Protein AF-A0A0B1RYU9-F1 (afdb_monomer)

InterPro domains:
  IPR000198 Rho GTPase-activating protein domain [PF00620] (8-70)
  IPR000198 Rho GTPase-activating protein domain [PS50238] (1-70)
  IPR008936 Rho GTPase activation protein [G3DSA:1.10.555.10] (7-70)
  IPR008936 Rho GTPase activation protein [SSF48350] (8-70)
  IPR050729 Rho GTPase-activating protein [PTHR23176] (8-70)

pLDDT: mean 82.84, std 13.95, range [39.72, 97.62]

Radius of gyration: 14.18 Å; Cα contacts (8 Å, |Δi|>4): 24; chains: 1; bounding box: 35×33×29 Å

Nearest PDB structures (foldseek):
  5jcp-assembly2_A  TM=9.368E-01  e=3.475E-03  Homo sapiens
  5irc-assembly1_A  TM=8.966E-01  e=3.030E-03  Rattus norvegicus
  7tpb-assembly4_H  TM=8.849E-01  e=2.829E-03  Homo sapiens
  5c5s-assembly3_C  TM=9.233E-01  e=5.613E-03  Homo sapiens
  5c5s-assembly4_D  TM=9.243E-01  e=6.894E-03  Homo sapiens

Sequence (70 aa):
GRARIDRGALKLFFRELAEPVFPLSLTKDYLNAIKLQNPKQRFKRFDDLLKMLPSENRETLKMLLRHLQR

Structure (mmCIF, N/CA/C/O backbone):
data_AF-A0A0B1RYU9-F1
#
_entry.id   AF-A0A0B1RYU9-F1
#
loop_
_atom_site.group_PDB
_atom_site.id
_atom_site.type_symbol
_atom_site.label_atom_id
_atom_site.label_alt_id
_atom_site.label_comp_id
_atom_site.label_asym_id
_atom_site.label_entity_id
_atom_site.label_seq_id
_atom_site.pdbx_PDB_ins_code
_atom_site.Cartn_x
_atom_site.Cartn_y
_atom_site.Cartn_z
_atom_site.occupancy
_atom_site.B_iso_or_equiv
_atom_site.auth_seq_id
_atom_site.auth_comp_id
_atom_site.auth_asym_id
_atom_site.auth_atom_id
_atom_site.pdbx_PDB_model_num
ATOM 1 N N . GLY A 1 1 ? 24.713 -23.538 2.631 1.00 39.72 1 GLY A N 1
ATOM 2 C CA . GLY A 1 1 ? 24.697 -22.072 2.490 1.00 39.72 1 GLY A CA 1
ATOM 3 C C . GLY A 1 1 ? 23.275 -21.622 2.258 1.00 39.72 1 GLY A C 1
ATOM 4 O O . GLY A 1 1 ? 22.629 -22.160 1.372 1.00 39.72 1 GLY A O 1
ATOM 5 N N . ARG A 1 2 ? 22.748 -20.723 3.093 1.00 45.41 2 ARG A N 1
ATOM 6 C CA . ARG A 1 2 ? 21.403 -20.165 2.903 1.00 45.41 2 ARG A CA 1
ATOM 7 C C . ARG A 1 2 ? 21.568 -18.845 2.171 1.00 45.41 2 ARG A C 1
ATOM 9 O O . ARG A 1 2 ? 22.199 -17.940 2.710 1.00 45.41 2 ARG A O 1
ATOM 16 N N . ALA A 1 3 ? 21.062 -18.784 0.944 1.00 43.16 3 ALA A N 1
ATOM 17 C CA . ALA A 1 3 ? 21.001 -17.562 0.165 1.00 43.16 3 ALA A CA 1
ATOM 18 C C . ALA A 1 3 ? 20.309 -16.490 1.012 1.00 43.16 3 ALA A C 1
ATOM 20 O O . ALA A 1 3 ? 19.103 -16.549 1.252 1.00 43.16 3 ALA A O 1
ATOM 21 N N . ARG A 1 4 ? 21.085 -15.521 1.501 1.00 53.66 4 ARG A N 1
ATOM 22 C CA . ARG A 1 4 ? 20.528 -14.212 1.803 1.00 53.66 4 ARG A CA 1
ATOM 23 C C . ARG A 1 4 ? 20.068 -13.714 0.444 1.00 53.66 4 ARG A C 1
ATOM 25 O O . ARG A 1 4 ? 20.894 -13.333 -0.377 1.00 53.66 4 ARG A O 1
ATOM 32 N N . ILE A 1 5 ? 18.769 -13.787 0.172 1.00 56.00 5 ILE A N 1
ATOM 33 C CA . ILE A 1 5 ? 18.177 -12.832 -0.757 1.00 56.00 5 ILE A CA 1
ATOM 34 C C . ILE A 1 5 ? 18.463 -11.493 -0.088 1.00 56.00 5 ILE A C 1
ATOM 36 O O . ILE A 1 5 ? 17.814 -11.108 0.885 1.00 56.00 5 ILE A O 1
ATOM 40 N N . ASP A 1 6 ? 19.587 -10.893 -0.473 1.00 60.47 6 ASP A N 1
ATOM 41 C CA . ASP A 1 6 ? 20.076 -9.687 0.152 1.00 60.47 6 ASP A CA 1
ATOM 42 C C . ASP A 1 6 ? 18.981 -8.650 -0.026 1.00 60.47 6 ASP A C 1
ATOM 44 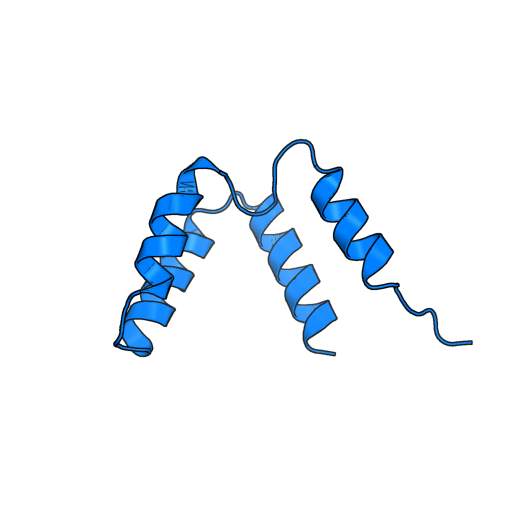O O . ASP A 1 6 ? 18.528 -8.385 -1.139 1.00 60.47 6 ASP A O 1
ATOM 48 N N . ARG A 1 7 ? 18.551 -8.033 1.076 1.00 60.78 7 ARG A N 1
ATOM 49 C CA . ARG A 1 7 ? 17.610 -6.902 1.055 1.00 60.78 7 ARG A CA 1
ATOM 50 C C . ARG A 1 7 ? 18.016 -5.840 0.020 1.00 60.78 7 ARG A C 1
ATOM 52 O O . ARG A 1 7 ? 17.164 -5.086 -0.435 1.00 60.78 7 ARG A O 1
ATOM 59 N N . GLY A 1 8 ? 19.301 -5.790 -0.349 1.00 69.62 8 GLY A N 1
ATOM 60 C CA . GLY A 1 8 ? 19.833 -5.018 -1.469 1.00 69.62 8 GLY A CA 1
ATOM 61 C C . GLY A 1 8 ? 19.253 -5.407 -2.833 1.00 69.62 8 GLY A C 1
ATOM 62 O O . GLY A 1 8 ? 18.730 -4.531 -3.507 1.00 69.62 8 GLY A O 1
ATOM 63 N N . ALA A 1 9 ? 19.261 -6.685 -3.219 1.00 72.12 9 ALA A N 1
ATOM 64 C CA . ALA A 1 9 ? 18.715 -7.144 -4.502 1.00 72.12 9 ALA A CA 1
ATOM 65 C C . ALA A 1 9 ? 17.213 -6.852 -4.623 1.00 72.12 9 ALA A C 1
ATOM 67 O O . ALA A 1 9 ? 16.745 -6.388 -5.657 1.00 72.12 9 ALA A O 1
ATOM 68 N N . LEU A 1 10 ? 16.468 -7.031 -3.529 1.00 69.44 10 LEU A N 1
ATOM 69 C CA . LEU A 1 10 ? 15.043 -6.716 -3.488 1.00 69.44 10 LEU A CA 1
ATOM 70 C C . LEU A 1 10 ? 14.781 -5.207 -3.651 1.00 69.44 10 LEU A C 1
ATOM 72 O O . LEU A 1 10 ? 13.907 -4.811 -4.414 1.00 69.44 10 LEU A O 1
ATOM 76 N N . LYS A 1 11 ? 15.569 -4.351 -2.984 1.00 71.50 11 LYS A N 1
ATOM 77 C CA . LYS A 1 11 ? 15.502 -2.888 -3.162 1.00 71.50 11 LYS A CA 1
ATOM 78 C C . LYS A 1 11 ? 15.888 -2.453 -4.578 1.00 71.50 11 LYS A C 1
ATOM 80 O O . LYS A 1 11 ? 15.277 -1.528 -5.104 1.00 71.50 11 LYS A O 1
ATOM 85 N N . LEU A 1 12 ? 16.896 -3.094 -5.169 1.00 73.50 12 LEU A N 1
ATOM 86 C CA . LEU A 1 12 ? 17.357 -2.816 -6.530 1.00 73.50 12 LEU A CA 1
ATOM 87 C C . LEU A 1 12 ? 16.286 -3.186 -7.559 1.00 73.50 12 LEU A C 1
ATOM 89 O O . LEU A 1 12 ? 15.956 -2.344 -8.383 1.00 73.50 12 LEU A O 1
ATOM 93 N N . PHE A 1 13 ? 15.660 -4.360 -7.424 1.00 73.81 13 PHE A N 1
ATOM 94 C CA . PHE A 1 13 ? 14.548 -4.784 -8.276 1.00 73.81 13 PHE A CA 1
ATOM 95 C C . PHE A 1 13 ? 13.418 -3.747 -8.305 1.00 73.81 13 PHE A C 1
ATOM 97 O O . PHE A 1 13 ? 13.005 -3.332 -9.379 1.00 73.81 13 PHE A O 1
ATOM 104 N N . PHE A 1 14 ? 12.968 -3.243 -7.147 1.00 73.50 14 PHE A N 1
ATOM 105 C CA . PHE A 1 14 ? 11.924 -2.206 -7.118 1.00 73.50 14 PHE A CA 1
ATOM 106 C C . PHE A 1 14 ? 12.338 -0.883 -7.751 1.00 73.50 14 PHE A C 1
ATOM 108 O O . PHE A 1 14 ? 11.478 -0.162 -8.250 1.00 73.50 14 PHE A O 1
ATOM 115 N N . ARG A 1 15 ? 13.628 -0.547 -7.697 1.00 74.88 15 ARG A N 1
ATOM 116 C CA . ARG A 1 15 ? 14.163 0.679 -8.292 1.00 74.88 15 ARG A CA 1
ATOM 117 C C . ARG A 1 15 ? 14.267 0.582 -9.815 1.00 74.88 15 ARG A C 1
ATOM 119 O O . ARG A 1 15 ? 14.199 1.609 -10.475 1.00 74.88 15 ARG A O 1
ATOM 126 N N . GLU A 1 16 ? 14.467 -0.619 -10.348 1.00 77.62 16 GLU A N 1
ATOM 127 C CA . GLU A 1 16 ? 14.636 -0.870 -11.786 1.00 77.62 16 GLU A CA 1
ATOM 128 C C . GLU A 1 16 ? 13.314 -1.070 -12.537 1.00 77.62 16 GLU A C 1
ATOM 130 O O . GLU A 1 16 ? 13.309 -1.108 -13.766 1.00 77.62 16 GLU A O 1
ATOM 135 N N . LEU A 1 17 ? 12.182 -1.168 -11.833 1.00 72.94 17 LEU A N 1
ATOM 136 C CA . LEU A 1 17 ? 10.873 -1.190 -12.480 1.00 72.94 17 LEU A CA 1
ATOM 137 C C . LEU A 1 17 ? 10.602 0.147 -13.183 1.00 72.94 17 LEU A C 1
ATOM 139 O O . LEU A 1 17 ? 10.777 1.212 -12.593 1.00 72.94 17 LEU A O 1
ATOM 143 N N . ALA A 1 18 ? 10.123 0.075 -14.430 1.00 69.88 18 ALA A N 1
ATOM 144 C CA . ALA A 1 18 ? 9.759 1.250 -15.226 1.00 69.88 18 ALA A CA 1
ATOM 145 C C . ALA A 1 18 ? 8.703 2.128 -14.530 1.00 69.88 18 ALA A C 1
ATOM 147 O O . ALA A 1 18 ? 8.747 3.351 -14.638 1.00 69.88 18 ALA A O 1
ATOM 148 N N . GLU A 1 19 ? 7.803 1.505 -13.762 1.00 72.69 19 GLU A N 1
ATOM 149 C CA . GLU A 1 19 ? 6.930 2.184 -12.810 1.00 72.69 19 GLU A CA 1
ATOM 150 C C . GLU A 1 19 ? 7.066 1.568 -11.409 1.00 72.69 19 GLU A C 1
ATOM 152 O O . GLU A 1 19 ? 7.179 0.345 -11.274 1.00 72.69 19 GLU A O 1
ATOM 157 N N . PRO A 1 20 ? 7.021 2.382 -10.339 1.00 80.12 20 PRO A N 1
ATOM 158 C CA . PRO A 1 20 ? 7.047 1.864 -8.980 1.00 80.12 20 PRO A CA 1
ATOM 159 C C . PRO A 1 20 ? 5.840 0.953 -8.710 1.00 80.12 20 PRO A C 1
ATOM 161 O O . PRO A 1 20 ? 4.719 1.236 -9.129 1.00 80.12 20 PRO A O 1
ATOM 164 N N . VAL A 1 21 ? 6.042 -0.112 -7.920 1.00 77.69 21 VAL A N 1
ATOM 165 C CA . VAL A 1 21 ? 4.956 -1.049 -7.548 1.00 77.69 21 VAL A CA 1
ATOM 166 C C . VAL A 1 21 ? 3.767 -0.345 -6.905 1.00 77.69 21 VAL A C 1
ATOM 168 O O . VAL A 1 21 ? 2.628 -0.770 -7.092 1.00 77.69 21 VAL A O 1
ATOM 171 N N . PHE A 1 22 ? 4.022 0.760 -6.207 1.00 82.31 22 PHE A N 1
ATOM 172 C CA . PHE A 1 22 ? 2.991 1.705 -5.809 1.00 82.31 22 PHE A CA 1
ATOM 173 C C . PHE A 1 22 ? 2.926 2.843 -6.835 1.00 82.31 22 PHE A C 1
ATOM 175 O O . PHE A 1 22 ? 3.868 3.636 -6.891 1.00 82.31 22 PHE A O 1
ATOM 182 N N . PRO A 1 23 ? 1.832 2.960 -7.610 1.00 84.00 23 PRO A N 1
ATOM 183 C CA . PRO A 1 23 ? 1.672 4.019 -8.595 1.00 84.00 23 PRO A CA 1
ATOM 184 C C . PRO A 1 23 ? 1.799 5.400 -7.956 1.00 84.00 23 PRO A C 1
ATOM 186 O O . PRO A 1 23 ? 1.170 5.681 -6.930 1.00 84.00 23 PRO A O 1
ATOM 189 N N . LEU A 1 24 ? 2.559 6.292 -8.599 1.00 85.44 24 LEU A N 1
ATOM 190 C CA . LEU A 1 24 ? 2.754 7.660 -8.108 1.00 85.44 24 LEU A CA 1
ATOM 191 C C . LEU A 1 24 ? 1.427 8.421 -7.980 1.00 85.44 24 LEU A C 1
ATOM 193 O O . LEU A 1 24 ? 1.269 9.221 -7.055 1.00 85.44 24 LEU A O 1
ATOM 197 N N . SER A 1 25 ? 0.458 8.111 -8.847 1.00 88.50 25 SER A N 1
ATOM 198 C CA . SER A 1 25 ? -0.902 8.658 -8.828 1.00 88.50 25 SER A CA 1
ATOM 199 C C . SER A 1 25 ? -1.644 8.414 -7.508 1.00 88.50 25 SER A C 1
ATOM 201 O O . SER A 1 25 ? -2.435 9.260 -7.104 1.00 88.50 25 SER A O 1
ATOM 203 N N . LEU A 1 26 ? -1.347 7.321 -6.795 1.00 89.69 26 LEU A N 1
ATOM 204 C CA . LEU A 1 26 ? -1.995 6.957 -5.528 1.00 89.69 26 LEU A CA 1
ATOM 205 C C . LEU A 1 26 ? -1.220 7.432 -4.289 1.00 89.69 26 LEU A C 1
ATOM 207 O O . LEU A 1 26 ? -1.671 7.239 -3.160 1.00 89.69 26 LEU A O 1
ATOM 211 N N . THR A 1 27 ? -0.054 8.064 -4.459 1.00 90.38 27 THR A N 1
ATOM 212 C CA . THR A 1 27 ? 0.833 8.441 -3.340 1.00 90.38 27 THR A CA 1
ATOM 213 C C . THR A 1 27 ? 0.117 9.298 -2.296 1.00 90.38 27 THR A C 1
ATOM 215 O O . THR A 1 27 ? 0.221 9.042 -1.096 1.00 90.38 27 THR A 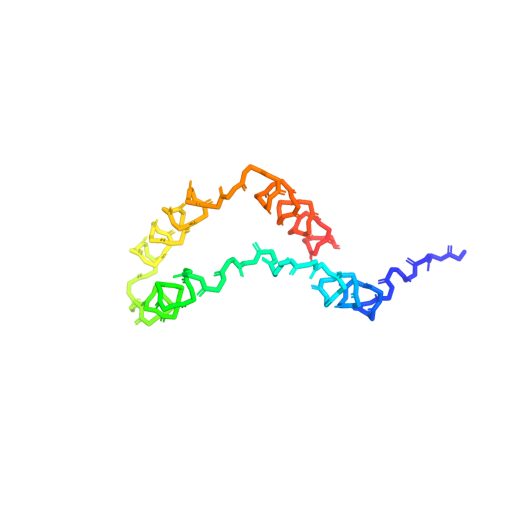O 1
ATOM 218 N N . LYS A 1 28 ? -0.642 10.310 -2.738 1.00 94.06 28 LYS A N 1
ATOM 219 C CA . LYS A 1 28 ? -1.383 11.202 -1.831 1.00 94.06 28 LYS A CA 1
ATOM 220 C C . LYS A 1 28 ? -2.435 10.436 -1.029 1.00 94.06 28 LYS A C 1
ATOM 222 O O . LYS A 1 28 ? -2.572 10.678 0.170 1.00 94.06 28 LYS A O 1
ATOM 227 N N . ASP A 1 29 ? -3.129 9.491 -1.655 1.00 95.12 29 ASP A N 1
ATOM 228 C CA . ASP A 1 29 ? -4.128 8.667 -0.984 1.00 95.12 29 ASP A CA 1
ATOM 229 C C . ASP A 1 29 ? -3.512 7.752 0.074 1.00 95.12 29 ASP A C 1
ATOM 231 O O . ASP A 1 29 ? -4.039 7.673 1.186 1.00 95.12 29 ASP A O 1
ATOM 235 N N . TYR A 1 30 ? -2.366 7.130 -0.220 1.00 93.00 30 TYR A N 1
ATOM 236 C CA . TYR A 1 30 ? -1.624 6.342 0.767 1.00 93.00 30 TYR A CA 1
ATOM 237 C C . TYR A 1 30 ? -1.181 7.198 1.959 1.00 93.00 30 TYR A C 1
ATOM 239 O O . TYR A 1 30 ? -1.401 6.815 3.109 1.00 93.00 30 TYR A O 1
ATOM 247 N N . LEU A 1 31 ? -0.618 8.387 1.714 1.00 94.88 31 LEU A N 1
ATOM 248 C CA . LEU A 1 31 ? -0.212 9.305 2.785 1.00 94.88 31 LEU A CA 1
ATOM 249 C C . LEU A 1 31 ? -1.398 9.745 3.649 1.00 94.88 31 LEU A C 1
ATOM 251 O O . LEU A 1 31 ? -1.267 9.849 4.869 1.00 94.88 31 LEU A O 1
ATOM 255 N N . ASN A 1 32 ? -2.560 9.981 3.042 1.00 96.50 32 ASN A N 1
ATOM 256 C CA . ASN A 1 32 ? -3.779 10.320 3.772 1.00 96.50 32 ASN A CA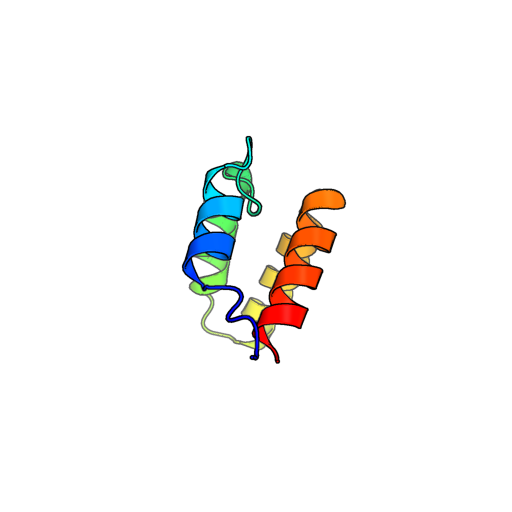 1
ATOM 257 C C . ASN A 1 32 ? -4.308 9.131 4.584 1.00 96.50 32 ASN A C 1
ATOM 259 O O . ASN A 1 32 ? -4.708 9.314 5.732 1.00 96.50 32 ASN A O 1
ATOM 263 N N . ALA A 1 33 ? -4.249 7.912 4.041 1.00 96.44 33 ALA A N 1
ATOM 264 C CA . ALA A 1 33 ? -4.654 6.705 4.754 1.00 96.44 33 ALA A CA 1
ATOM 265 C C . ALA A 1 33 ? -3.790 6.455 6.003 1.00 96.44 33 ALA A C 1
ATOM 267 O O . ALA A 1 33 ? -4.327 6.116 7.055 1.00 96.44 33 ALA A O 1
ATOM 268 N N . ILE A 1 34 ? -2.469 6.673 5.932 1.00 95.19 34 ILE A N 1
ATOM 269 C CA . ILE A 1 34 ? -1.549 6.488 7.076 1.00 95.19 34 ILE A CA 1
ATOM 270 C C . ILE A 1 34 ? -1.884 7.428 8.241 1.00 95.19 34 ILE A C 1
ATOM 272 O O . ILE A 1 34 ? -1.746 7.032 9.400 1.00 95.19 34 ILE A O 1
ATOM 276 N N . LYS A 1 35 ? -2.363 8.642 7.942 1.00 96.56 35 LYS A N 1
ATOM 277 C CA . LYS A 1 35 ? -2.741 9.659 8.938 1.00 96.56 35 LYS A CA 1
ATOM 278 C C . LYS A 1 35 ? -4.034 9.330 9.693 1.00 96.56 35 LYS A C 1
ATOM 280 O O . LYS A 1 35 ? -4.322 9.982 10.695 1.00 96.56 35 LYS A O 1
ATOM 285 N N . LEU A 1 36 ? -4.821 8.346 9.244 1.00 97.12 36 LEU A N 1
ATOM 286 C CA . LEU A 1 36 ? -6.048 7.941 9.932 1.00 97.12 36 LEU A CA 1
ATOM 287 C C . LEU A 1 36 ? -5.722 7.359 11.315 1.00 97.12 36 LEU A C 1
ATOM 289 O O . LEU A 1 36 ? -5.014 6.357 11.430 1.00 97.12 36 LEU A O 1
ATOM 293 N N . GLN A 1 37 ? -6.281 7.973 12.362 1.00 96.81 37 GLN A N 1
ATOM 294 C CA . GLN A 1 37 ? -6.062 7.550 13.748 1.00 96.81 37 GLN A CA 1
ATOM 295 C C . GLN A 1 37 ? -6.759 6.225 14.066 1.00 96.81 37 GLN A C 1
ATOM 297 O O . GLN A 1 37 ? -6.212 5.396 14.789 1.00 96.81 37 GLN A O 1
ATOM 302 N N . ASN A 1 38 ? -7.957 6.003 13.514 1.00 97.62 38 ASN A N 1
ATOM 303 C CA . ASN A 1 38 ? -8.715 4.780 13.754 1.00 97.62 38 ASN A CA 1
ATOM 304 C C . ASN A 1 38 ? -8.105 3.603 12.962 1.00 97.62 38 ASN A C 1
ATOM 306 O O . ASN A 1 38 ? -8.162 3.612 11.726 1.00 97.62 38 ASN A O 1
ATOM 310 N N . PRO A 1 39 ? -7.597 2.547 13.629 1.00 95.69 39 PRO A N 1
ATOM 311 C CA . PRO A 1 39 ? -6.932 1.435 12.951 1.00 95.69 39 PRO A CA 1
ATOM 312 C C . PRO A 1 39 ? -7.834 0.668 11.980 1.00 95.69 39 PRO A C 1
ATOM 314 O O . PRO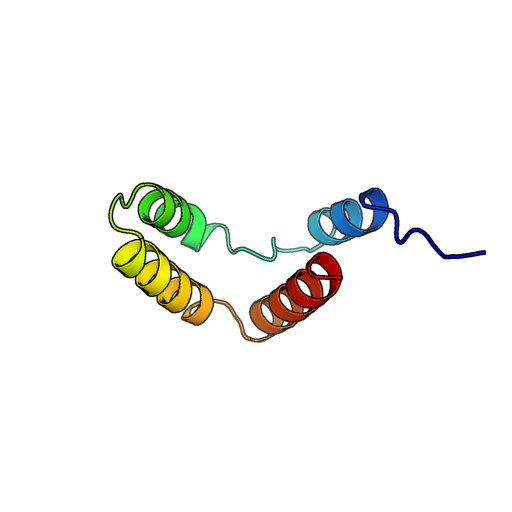 A 1 39 ? -7.366 0.248 10.924 1.00 95.69 39 PRO A O 1
ATOM 317 N N . LYS A 1 40 ? -9.127 0.509 12.299 1.00 96.56 40 LYS A N 1
ATOM 318 C CA . LYS A 1 40 ? -10.084 -0.201 11.434 1.00 96.56 40 LYS A CA 1
ATOM 319 C C . LYS A 1 40 ? -10.353 0.583 10.153 1.00 96.56 40 LYS A C 1
ATOM 321 O O . LYS A 1 40 ? -10.371 0.006 9.070 1.00 96.56 40 LYS A O 1
ATOM 326 N N . GLN A 1 41 ? -10.523 1.901 10.269 1.00 96.94 41 GLN A N 1
ATOM 327 C CA . GLN A 1 41 ? -10.709 2.771 9.105 1.00 96.94 41 GLN A CA 1
ATOM 328 C C . GLN A 1 41 ? -9.442 2.839 8.254 1.00 96.94 41 GLN A C 1
ATOM 330 O O . GLN A 1 41 ? -9.528 2.743 7.033 1.00 96.94 41 GLN A O 1
ATOM 335 N N . ARG A 1 42 ? -8.267 2.930 8.891 1.00 97.31 42 ARG A N 1
ATOM 336 C CA . ARG A 1 42 ? -6.978 2.874 8.199 1.00 97.31 42 ARG A CA 1
ATOM 337 C C . ARG A 1 42 ? -6.822 1.579 7.412 1.00 97.31 42 ARG A C 1
ATOM 339 O O . ARG A 1 42 ? -6.500 1.634 6.233 1.00 97.31 42 ARG A O 1
ATOM 346 N N . PHE A 1 43 ? -7.097 0.435 8.038 1.00 95.44 43 PHE A N 1
ATOM 347 C CA . PHE A 1 43 ? -7.030 -0.864 7.372 1.00 95.44 43 PHE A CA 1
ATOM 348 C C . PHE A 1 43 ? -7.979 -0.934 6.174 1.00 95.44 43 PHE A C 1
ATOM 350 O O . PHE A 1 43 ? -7.544 -1.267 5.077 1.00 95.44 43 PHE A O 1
ATOM 357 N N . LYS A 1 44 ? -9.247 -0.541 6.358 1.00 96.81 44 LYS A N 1
ATOM 358 C CA . LYS A 1 44 ? -10.230 -0.499 5.269 1.00 96.81 44 LYS A CA 1
ATOM 359 C C . LYS A 1 44 ? -9.761 0.388 4.112 1.00 96.81 44 LYS A C 1
ATOM 361 O O . LYS A 1 44 ? -9.812 -0.032 2.965 1.00 96.81 44 LYS A O 1
ATOM 366 N N . ARG A 1 45 ? -9.246 1.587 4.407 1.00 96.75 45 ARG A N 1
ATOM 367 C CA . ARG A 1 45 ? -8.766 2.510 3.372 1.00 96.75 45 ARG A CA 1
ATOM 368 C C . ARG A 1 45 ? -7.564 1.949 2.615 1.00 96.75 45 ARG A C 1
ATOM 370 O O . ARG A 1 45 ? -7.481 2.126 1.407 1.00 96.75 45 ARG A O 1
ATOM 377 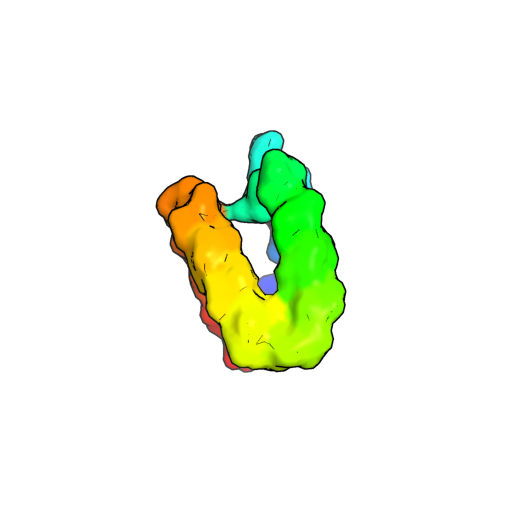N N . PHE A 1 46 ? -6.652 1.269 3.306 1.00 94.38 46 PHE A N 1
ATOM 378 C CA . PHE A 1 46 ? -5.545 0.570 2.658 1.00 94.38 46 PHE A CA 1
ATOM 379 C C . PHE A 1 46 ? -6.032 -0.575 1.769 1.00 94.38 46 PHE A C 1
ATOM 381 O O . PHE A 1 46 ? -5.558 -0.685 0.646 1.00 94.38 46 PHE A O 1
ATOM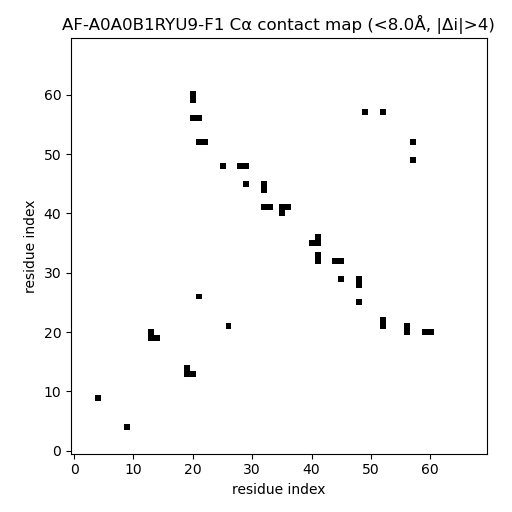 388 N N . ASP A 1 47 ? -6.990 -1.384 2.224 1.00 93.88 47 ASP A N 1
ATOM 389 C CA . ASP A 1 47 ? -7.589 -2.450 1.412 1.00 93.88 47 ASP A CA 1
ATOM 390 C C . ASP A 1 47 ? -8.228 -1.899 0.123 1.00 93.88 47 ASP A C 1
ATOM 392 O O . ASP A 1 47 ? -7.986 -2.425 -0.963 1.00 93.88 47 ASP A O 1
ATOM 396 N N . ASP A 1 48 ? -8.950 -0.778 0.212 1.00 95.50 48 ASP A N 1
ATOM 397 C CA 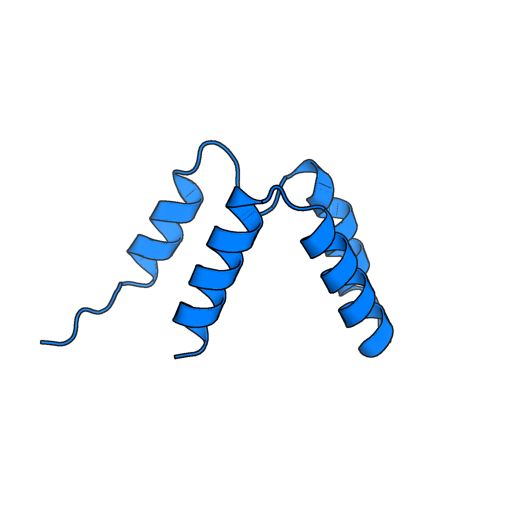. ASP A 1 48 ? -9.519 -0.091 -0.956 1.00 95.50 48 ASP A CA 1
ATOM 398 C C . ASP A 1 48 ? -8.430 0.414 -1.922 1.00 95.50 48 ASP A C 1
ATOM 400 O O . ASP A 1 48 ? -8.561 0.275 -3.136 1.00 95.50 48 ASP A O 1
ATOM 404 N N . LEU A 1 49 ? -7.321 0.955 -1.409 1.00 93.75 49 LEU A N 1
ATOM 405 C CA . LEU A 1 49 ? -6.210 1.428 -2.246 1.00 93.75 49 LEU A CA 1
ATOM 406 C C . LEU A 1 49 ? -5.446 0.286 -2.910 1.00 93.75 49 LEU A C 1
ATOM 408 O O . LEU A 1 49 ? -5.103 0.371 -4.089 1.00 93.75 49 LEU A O 1
ATOM 412 N N . LEU A 1 50 ? -5.237 -0.815 -2.189 1.00 91.44 50 LEU A N 1
ATOM 413 C CA . LEU A 1 50 ? -4.692 -2.037 -2.768 1.00 91.44 50 LEU A CA 1
ATOM 414 C C . LEU A 1 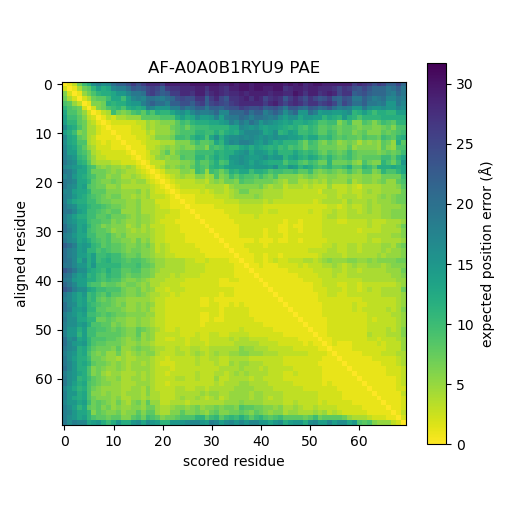50 ? -5.612 -2.562 -3.870 1.00 91.44 50 LEU A C 1
ATOM 416 O O . LEU A 1 50 ? -5.116 -3.055 -4.882 1.00 91.44 50 LEU A O 1
ATOM 420 N N . LYS A 1 51 ? -6.934 -2.391 -3.716 1.00 91.56 51 LYS A N 1
ATOM 421 C CA . LYS A 1 51 ? -7.939 -2.710 -4.737 1.00 91.56 51 LYS A CA 1
ATOM 422 C C . LYS A 1 51 ? -7.867 -1.861 -6.005 1.00 91.56 51 LYS A C 1
ATOM 424 O O . LYS A 1 51 ? -8.337 -2.335 -7.037 1.00 91.56 51 LYS A O 1
ATOM 429 N N . MET A 1 52 ? -7.231 -0.696 -5.957 1.00 91.12 52 MET A N 1
ATOM 430 C CA . MET A 1 52 ? -7.016 0.176 -7.116 1.00 91.12 52 MET A CA 1
ATOM 431 C C . MET A 1 52 ? -5.707 -0.109 -7.862 1.00 91.12 52 MET A C 1
ATOM 433 O O . MET A 1 52 ? -5.497 0.433 -8.943 1.00 91.12 52 MET A O 1
ATOM 437 N N . LEU A 1 53 ? -4.819 -0.944 -7.310 1.00 89.00 53 LEU A N 1
ATOM 438 C CA . LEU A 1 53 ? -3.592 -1.332 -8.002 1.00 89.00 53 LEU A CA 1
ATOM 439 C C . LEU A 1 53 ? -3.905 -2.180 -9.245 1.00 89.00 53 LEU A C 1
ATOM 441 O O . LEU A 1 53 ? -4.772 -3.064 -9.143 1.00 89.00 53 LEU A O 1
ATOM 445 N N . PRO A 1 54 ? -3.143 -2.000 -10.346 1.00 89.31 54 PRO A N 1
ATOM 446 C CA . PRO A 1 54 ? -3.088 -2.965 -11.439 1.00 89.31 54 PRO A CA 1
ATOM 447 C C . PRO A 1 54 ? -2.843 -4.385 -10.915 1.00 89.31 54 PRO A C 1
ATOM 449 O O . PRO A 1 54 ? -2.211 -4.579 -9.867 1.00 89.31 54 PRO A O 1
ATOM 452 N N . SER A 1 55 ? -3.365 -5.382 -11.626 1.00 87.94 55 SER A N 1
ATOM 453 C CA . SER A 1 55 ? -3.327 -6.784 -11.190 1.00 87.94 55 SER A CA 1
ATOM 454 C C . SER A 1 55 ? -1.887 -7.268 -10.979 1.00 87.94 55 SER A C 1
ATOM 456 O O . SER A 1 55 ? -1.565 -7.907 -9.976 1.00 87.94 55 SER A O 1
ATOM 458 N N . GLU A 1 56 ? -1.000 -6.872 -11.884 1.00 86.25 56 GLU A N 1
ATOM 459 C CA . GLU A 1 56 ? 0.425 -7.184 -11.914 1.00 86.25 56 GLU A CA 1
ATOM 460 C C . GLU A 1 56 ? 1.140 -6.633 -10.670 1.00 86.25 56 GLU A C 1
ATOM 462 O O . GLU A 1 56 ? 1.867 -7.352 -9.973 1.00 86.25 56 GLU A O 1
ATOM 467 N N . ASN A 1 57 ? 0.874 -5.368 -10.333 1.00 86.56 57 ASN A N 1
ATOM 468 C CA . ASN A 1 57 ? 1.429 -4.707 -9.152 1.00 86.56 57 ASN A CA 1
ATOM 469 C C . ASN A 1 57 ? 0.940 -5.379 -7.864 1.00 86.56 57 ASN A C 1
ATOM 471 O O . ASN A 1 57 ? 1.712 -5.548 -6.917 1.00 86.56 57 ASN A O 1
ATOM 475 N N . ARG A 1 58 ? -0.330 -5.797 -7.819 1.00 87.69 58 ARG A N 1
ATOM 476 C CA . ARG A 1 58 ? -0.907 -6.448 -6.638 1.00 87.69 58 ARG A CA 1
ATOM 477 C C . ARG A 1 58 ? -0.325 -7.831 -6.385 1.00 87.69 58 ARG A C 1
ATOM 479 O O . ARG A 1 58 ? 0.014 -8.137 -5.241 1.00 87.69 58 ARG A O 1
ATOM 486 N N . GLU A 1 59 ? -0.180 -8.658 -7.417 1.00 87.44 59 GLU A N 1
ATOM 487 C CA . GLU A 1 59 ? 0.432 -9.981 -7.258 1.00 87.44 59 GLU A CA 1
ATOM 488 C C . GLU A 1 59 ? 1.922 -9.866 -6.902 1.00 87.44 59 GLU A C 1
ATOM 490 O O . GLU A 1 59 ? 2.397 -10.588 -6.021 1.00 87.44 59 GLU A O 1
ATOM 495 N N . THR A 1 60 ? 2.631 -8.882 -7.466 1.00 87.06 60 THR A N 1
ATOM 496 C CA . THR A 1 60 ? 4.011 -8.554 -7.067 1.00 87.06 60 THR A CA 1
ATOM 497 C C . THR A 1 60 ? 4.088 -8.188 -5.583 1.00 87.06 60 THR A C 1
ATOM 499 O O . THR A 1 60 ? 4.893 -8.752 -4.836 1.00 87.06 60 THR A O 1
ATOM 502 N N . LEU A 1 61 ? 3.213 -7.291 -5.118 1.00 86.31 61 LEU A N 1
ATOM 503 C CA . LEU A 1 61 ? 3.164 -6.866 -3.720 1.00 86.31 61 LEU A CA 1
ATOM 504 C C . LEU A 1 61 ? 2.828 -8.027 -2.771 1.00 86.31 61 LEU A C 1
ATOM 506 O O . LEU A 1 61 ? 3.429 -8.161 -1.709 1.00 86.31 61 LEU A O 1
ATOM 510 N N . LYS A 1 62 ? 1.904 -8.906 -3.154 1.00 86.56 62 LYS A N 1
ATOM 511 C CA . LYS A 1 62 ? 1.542 -10.104 -2.384 1.00 86.56 62 LYS A CA 1
ATOM 512 C C . LYS A 1 62 ? 2.712 -11.077 -2.256 1.00 86.56 62 LYS A C 1
ATOM 514 O O . LYS A 1 62 ? 2.941 -11.612 -1.171 1.00 86.56 62 LYS A O 1
ATOM 519 N N . MET A 1 63 ? 3.466 -11.295 -3.334 1.00 85.31 63 MET A N 1
ATOM 520 C CA . MET A 1 63 ? 4.672 -12.126 -3.307 1.00 85.31 63 MET A CA 1
ATOM 521 C C . MET A 1 63 ? 5.762 -11.512 -2.427 1.00 85.31 63 MET A C 1
ATOM 523 O O . MET A 1 63 ? 6.347 -12.226 -1.611 1.00 85.31 63 MET A O 1
ATOM 527 N N . LEU A 1 64 ? 5.969 -10.193 -2.510 1.00 82.56 64 LEU A N 1
ATOM 528 C CA . LEU A 1 64 ? 6.852 -9.463 -1.600 1.00 82.56 64 LEU A CA 1
ATOM 529 C C . LEU A 1 64 ? 6.436 -9.675 -0.139 1.00 82.56 64 LEU A C 1
ATOM 531 O O . LEU A 1 64 ? 7.259 -10.086 0.674 1.00 82.56 64 LEU A O 1
ATOM 535 N N . LEU A 1 65 ? 5.179 -9.397 0.210 1.00 83.19 65 LEU A N 1
ATOM 536 C CA . LEU A 1 65 ? 4.713 -9.483 1.595 1.00 83.19 65 LEU A CA 1
ATOM 537 C C . LEU A 1 65 ? 4.856 -10.903 2.149 1.00 83.19 65 LEU A C 1
ATOM 539 O O . LEU A 1 65 ? 5.348 -11.074 3.260 1.00 83.19 65 LEU A O 1
ATOM 543 N N . ARG A 1 66 ? 4.525 -11.927 1.352 1.00 85.25 66 ARG A N 1
ATOM 544 C CA . ARG A 1 66 ? 4.762 -13.336 1.709 1.00 85.25 66 ARG A CA 1
ATOM 545 C C . ARG A 1 66 ? 6.234 -13.646 1.950 1.00 85.25 66 ARG A C 1
ATOM 547 O O . ARG A 1 66 ? 6.539 -14.485 2.790 1.00 85.25 66 ARG A O 1
ATOM 554 N N . HIS A 1 67 ? 7.131 -13.025 1.190 1.00 82.00 67 HIS A N 1
ATOM 555 C CA . HIS A 1 67 ? 8.566 -13.201 1.366 1.00 82.00 67 HIS A CA 1
ATOM 556 C C . HIS A 1 67 ? 9.073 -12.510 2.639 1.00 82.00 67 HIS A C 1
ATOM 558 O O . HIS A 1 67 ? 9.896 -13.083 3.339 1.00 82.00 67 HIS A O 1
ATOM 564 N N . LEU A 1 68 ? 8.552 -11.322 2.962 1.00 79.06 68 LEU A N 1
ATOM 565 C CA . LEU A 1 68 ? 8.924 -10.547 4.153 1.00 79.06 68 LEU A CA 1
ATOM 566 C C . LEU A 1 68 ? 8.321 -11.079 5.462 1.00 79.06 68 LEU A C 1
ATOM 568 O O . LEU A 1 68 ? 8.837 -10.777 6.531 1.00 79.06 68 LEU A O 1
ATOM 572 N N . GLN A 1 69 ? 7.217 -11.825 5.390 1.00 78.56 69 GLN A N 1
ATOM 573 C CA . GLN A 1 69 ? 6.579 -12.471 6.545 1.00 78.56 69 GLN A CA 1
ATOM 574 C C . GLN A 1 69 ? 7.258 -13.786 6.975 1.00 78.56 69 GLN A C 1
ATOM 576 O O . GLN A 1 69 ? 6.791 -14.413 7.925 1.00 78.56 69 GLN A O 1
ATOM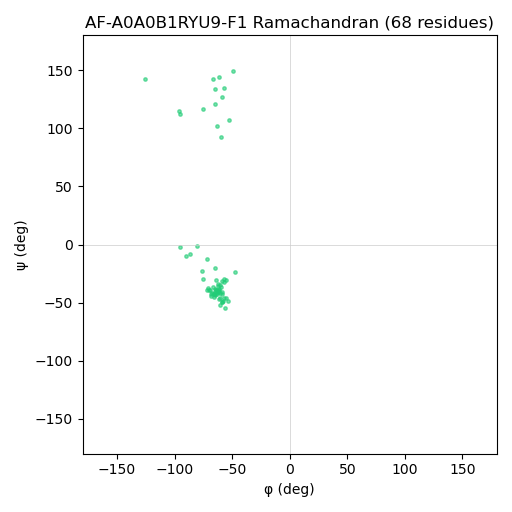 581 N N . ARG A 1 70 ? 8.314 -14.220 6.279 1.00 59.19 70 ARG A N 1
ATOM 582 C CA . ARG A 1 70 ? 9.134 -15.392 6.624 1.00 59.19 70 ARG A CA 1
ATOM 583 C C . ARG A 1 70 ? 10.393 -14.969 7.366 1.00 59.19 70 ARG A C 1
ATOM 585 O O . ARG A 1 70 ? 10.818 -15.754 8.239 1.00 59.19 70 ARG A O 1
#

Secondary structure (DSSP, 8-state):
------HHHHHHHHHHSSS-SS-GGGHHHHHHHHT-SSHHHHHHHHHHHHHTS-HHHHHHHHHHHHHHT-

Solvent-accessible surface area (backbone atoms only — not comparable to full-atom values): 4262 Å² total; per-residue (Å²): 136,80,81,72,80,44,70,62,60,59,53,48,54,56,66,69,42,97,62,52,74,67,54,75,91,48,47,65,59,52,58,55,34,69,68,43,82,51,66,69,60,23,50,52,47,47,53,54,53,57,68,69,46,56,70,69,40,43,55,51,50,52,53,49,51,60,60,72,74,106

Foldseek 3Di:
DDDPPDVVVVVVVQVPPPAHLQHPVCVVQLVVLVPDPDPVSSVVSVVVSLVVGDPVSNVVVVVVVVVVVD

Organism: Oesophagostomum dentatum (NCBI:txid61180)

Mean predicted aligned error: 7.0 Å